Protein AF-A0A357HFL1-F1 (afdb_monomer_lite)

Foldseek 3Di:
DPDQEDEEADQDEQVVDPLVVVVVVCVVVPNDHHYYYHYDHPDDQDDDDPQVSCVVSLNDPNSVCVVVVVVVVPPDPDD

Sequence (79 aa):
KKFKVIVTIEEGVIKGGFGEGVISWLSEHGFNGGMKRLGLPDSYVEHGPRNVLLQNLGLDTEGLVNTVSKLMADKTVSI

Structure (mmCIF, N/CA/C/O backbone):
data_AF-A0A357HFL1-F1
#
_entry.id   AF-A0A357HFL1-F1
#
loop_
_atom_site.group_PDB
_atom_site.id
_atom_site.type_symbol
_atom_site.label_atom_id
_atom_site.label_alt_id
_atom_site.label_comp_id
_atom_site.label_asym_id
_atom_site.label_entity_id
_atom_site.label_seq_id
_atom_site.pdbx_PDB_ins_code
_atom_site.Cartn_x
_atom_site.Cartn_y
_atom_site.Cartn_z
_atom_site.occupancy
_atom_site.B_iso_or_equiv
_atom_site.auth_seq_id
_atom_site.auth_comp_id
_atom_site.auth_asym_id
_atom_site.auth_atom_id
_atom_site.pdbx_PDB_model_num
ATOM 1 N N . LYS A 1 1 ? -7.530 2.086 20.978 1.00 59.22 1 LYS A N 1
ATOM 2 C CA . LYS A 1 1 ? -6.995 1.780 19.624 1.00 59.22 1 LYS A CA 1
ATOM 3 C C . LYS A 1 1 ? -5.786 2.689 19.367 1.00 59.22 1 LYS A C 1
ATOM 5 O O . LYS A 1 1 ? -5.955 3.894 19.478 1.00 59.22 1 LYS A O 1
ATOM 10 N N . LYS A 1 2 ? -4.577 2.134 19.147 1.00 80.19 2 LYS A N 1
ATOM 11 C CA . LYS A 1 2 ? -3.293 2.886 19.110 1.00 80.19 2 LYS A CA 1
ATOM 12 C C . LYS A 1 2 ? -3.082 3.692 17.819 1.00 80.19 2 LYS A C 1
ATOM 14 O O . LYS A 1 2 ? -2.478 4.755 17.866 1.00 80.19 2 LYS A O 1
ATOM 19 N N . PHE A 1 3 ? -3.615 3.215 16.695 1.00 90.00 3 PHE A N 1
ATOM 20 C CA . PHE A 1 3 ? -3.469 3.847 15.383 1.00 90.00 3 PHE A CA 1
ATOM 21 C C . PHE A 1 3 ? -4.838 4.071 14.739 1.00 90.00 3 PHE A C 1
ATOM 23 O O . PHE A 1 3 ? -5.737 3.243 14.894 1.00 90.00 3 PHE A O 1
ATOM 30 N N . LYS A 1 4 ? -4.996 5.207 14.050 1.00 90.12 4 LYS A N 1
ATOM 31 C CA . LYS A 1 4 ? -6.237 5.591 13.352 1.00 90.12 4 LYS A CA 1
ATOM 32 C C . LYS A 1 4 ? -6.254 5.167 11.886 1.00 90.12 4 LYS A C 1
ATOM 34 O O . LYS A 1 4 ? -7.330 4.998 11.327 1.00 90.12 4 LYS A O 1
ATOM 39 N N . VAL A 1 5 ? -5.076 5.026 11.286 1.00 92.12 5 VAL A N 1
ATOM 40 C CA . VAL A 1 5 ? -4.889 4.668 9.881 1.00 92.12 5 VAL A CA 1
ATOM 41 C C . VAL A 1 5 ? -3.792 3.614 9.801 1.00 92.12 5 VAL A C 1
ATOM 43 O O . VAL A 1 5 ? -2.797 3.715 10.522 1.00 92.12 5 VAL A O 1
ATOM 46 N N . ILE A 1 6 ? -3.983 2.611 8.949 1.00 94.38 6 ILE A N 1
ATOM 47 C CA . ILE A 1 6 ? -2.984 1.594 8.617 1.00 94.38 6 ILE A CA 1
ATOM 48 C C . ILE A 1 6 ? -2.682 1.695 7.121 1.00 94.38 6 ILE A C 1
ATOM 50 O O . ILE A 1 6 ? -3.595 1.752 6.297 1.00 94.38 6 ILE A O 1
ATOM 54 N N . VAL A 1 7 ? -1.396 1.731 6.778 1.00 96.06 7 VAL A N 1
ATOM 55 C CA . VAL A 1 7 ? -0.917 1.769 5.393 1.00 96.06 7 VAL A CA 1
ATOM 56 C C . VAL A 1 7 ? -0.049 0.541 5.152 1.00 96.06 7 VAL A C 1
ATOM 58 O O . VAL A 1 7 ? 0.866 0.282 5.931 1.00 96.06 7 VAL A O 1
ATOM 61 N N . THR A 1 8 ? -0.328 -0.210 4.089 1.00 97.19 8 THR A N 1
ATOM 62 C CA . THR A 1 8 ? 0.520 -1.318 3.632 1.00 97.19 8 THR A CA 1
ATOM 63 C C . THR A 1 8 ? 1.230 -0.918 2.348 1.00 97.19 8 THR A C 1
ATOM 65 O O . THR A 1 8 ? 0.647 -0.237 1.503 1.00 97.19 8 THR A O 1
ATOM 68 N N . ILE A 1 9 ? 2.485 -1.337 2.212 1.00 97.12 9 ILE A N 1
ATOM 69 C CA . ILE A 1 9 ? 3.314 -1.086 1.034 1.00 97.12 9 ILE A CA 1
ATOM 70 C C . ILE A 1 9 ? 3.910 -2.423 0.611 1.00 97.12 9 ILE A C 1
ATOM 72 O O . ILE A 1 9 ? 4.509 -3.113 1.436 1.00 97.12 9 ILE A O 1
ATOM 76 N N . GLU A 1 10 ? 3.740 -2.787 -0.651 1.00 96.38 10 GLU A N 1
ATOM 77 C CA . GLU A 1 10 ? 4.294 -4.006 -1.231 1.00 96.38 10 GLU A CA 1
ATOM 78 C C . GLU A 1 10 ? 4.723 -3.768 -2.681 1.00 96.38 10 GLU A C 1
ATOM 80 O O . GLU A 1 10 ? 4.078 -3.030 -3.416 1.00 96.38 10 GLU A O 1
ATOM 85 N N . GLU A 1 11 ? 5.800 -4.418 -3.121 1.00 93.31 11 GLU A N 1
ATOM 86 C CA . GLU A 1 11 ? 6.204 -4.446 -4.536 1.00 93.31 11 GLU A CA 1
ATOM 87 C C . GLU A 1 11 ? 5.615 -5.685 -5.233 1.00 93.31 11 GLU A C 1
ATOM 89 O O . GLU A 1 11 ? 6.284 -6.417 -5.957 1.00 93.31 11 GLU A O 1
ATOM 94 N N . GLY A 1 12 ? 4.342 -5.949 -4.937 1.00 93.62 12 GLY A N 1
ATOM 95 C CA . GLY A 1 12 ? 3.526 -7.023 -5.493 1.00 93.62 12 GLY A CA 1
ATOM 96 C C . GLY A 1 12 ? 2.160 -6.486 -5.908 1.00 93.62 12 GLY A C 1
ATOM 97 O O . GLY A 1 12 ? 1.814 -5.344 -5.596 1.00 93.62 12 GLY A O 1
ATOM 98 N N . VAL A 1 13 ? 1.390 -7.291 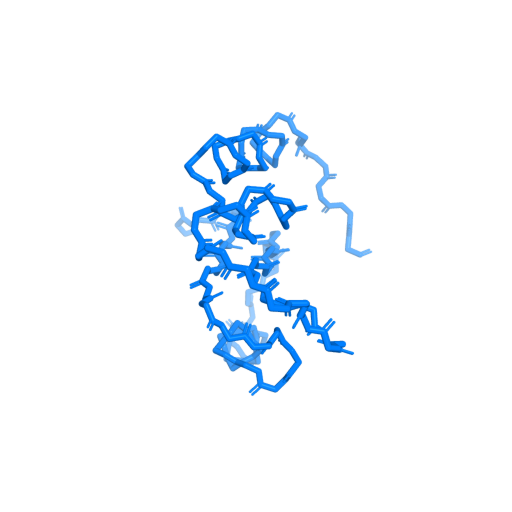-6.643 1.00 95.75 13 VAL A N 1
ATOM 99 C CA . VAL A 1 13 ? 0.033 -6.912 -7.059 1.00 95.75 13 VAL A CA 1
ATOM 100 C C . VAL A 1 13 ? -0.856 -6.793 -5.824 1.00 95.75 13 VAL A C 1
ATOM 102 O O . VAL A 1 13 ? -0.925 -7.707 -5.009 1.00 95.75 13 VAL A O 1
ATOM 105 N N . ILE A 1 14 ? -1.565 -5.671 -5.693 1.00 96.12 14 ILE A N 1
ATOM 106 C CA . ILE A 1 14 ? -2.382 -5.385 -4.501 1.00 96.12 14 ILE A CA 1
ATOM 107 C C . ILE A 1 14 ? -3.536 -6.375 -4.292 1.00 96.12 14 ILE A C 1
ATOM 109 O O . ILE A 1 14 ? -4.038 -6.505 -3.175 1.00 96.12 14 ILE A O 1
ATOM 113 N N . LYS A 1 15 ? -4.003 -7.018 -5.364 1.00 95.69 15 LYS A N 1
ATOM 114 C CA . LYS A 1 15 ? -5.117 -7.969 -5.360 1.00 95.69 15 LYS A CA 1
ATOM 115 C C . LYS A 1 15 ? -4.609 -9.353 -4.976 1.00 95.69 15 LYS A C 1
ATOM 117 O O . LYS A 1 15 ? -3.743 -9.898 -5.653 1.00 95.69 15 LYS A O 1
ATOM 122 N N . GLY A 1 16 ? -5.145 -9.905 -3.892 1.00 95.19 16 GLY A N 1
ATOM 123 C CA . GLY A 1 16 ? -4.634 -11.131 -3.275 1.00 95.19 16 GLY A CA 1
ATOM 124 C C . GLY A 1 16 ? -3.240 -10.974 -2.653 1.00 95.19 16 GLY A C 1
ATOM 125 O O . GLY A 1 16 ? -2.616 -11.974 -2.304 1.00 95.19 16 GLY A O 1
ATOM 126 N N . GLY A 1 17 ? -2.744 -9.738 -2.542 1.00 95.88 17 GLY A N 1
ATOM 127 C CA . GLY A 1 17 ? -1.420 -9.420 -2.017 1.00 95.88 17 GLY A CA 1
ATOM 128 C C . GLY A 1 17 ? -1.366 -9.365 -0.491 1.00 95.88 17 GLY A C 1
ATOM 129 O O . GLY A 1 17 ? -2.338 -9.640 0.223 1.00 95.88 17 GLY A O 1
ATOM 130 N N . PHE A 1 18 ? -0.216 -8.939 0.023 1.00 97.44 18 PHE A N 1
ATOM 131 C CA . PHE A 1 18 ? 0.033 -8.776 1.454 1.00 97.44 18 PHE A CA 1
ATOM 132 C C . PHE A 1 18 ? -0.995 -7.850 2.111 1.00 97.44 18 PHE A C 1
ATOM 134 O O . PHE A 1 18 ? -1.558 -8.179 3.159 1.00 97.44 18 PHE A O 1
ATOM 141 N N . GLY A 1 19 ? -1.275 -6.702 1.487 1.00 97.06 19 GLY A N 1
ATOM 142 C CA . GLY A 1 19 ? -2.194 -5.715 2.035 1.00 97.06 19 GLY A CA 1
ATOM 143 C C . GLY A 1 19 ? -3.609 -6.254 2.227 1.00 97.06 19 GLY A C 1
ATOM 144 O O . GLY A 1 19 ? -4.293 -5.851 3.163 1.00 97.06 19 GLY A O 1
ATOM 145 N N . GLU A 1 20 ? -4.051 -7.178 1.375 1.00 96.44 20 GLU A N 1
ATOM 146 C CA . GLU A 1 20 ? -5.372 -7.800 1.485 1.00 96.44 20 GLU A CA 1
ATOM 147 C C . GLU A 1 20 ? -5.457 -8.748 2.688 1.00 96.44 20 GLU A C 1
ATOM 149 O O . GLU A 1 20 ? -6.409 -8.663 3.464 1.00 96.44 20 GLU A O 1
ATOM 154 N N . GLY A 1 21 ? -4.418 -9.558 2.924 1.00 97.50 21 GLY A N 1
ATOM 155 C CA . GLY A 1 21 ? -4.326 -10.411 4.113 1.00 97.50 21 GLY A CA 1
ATOM 156 C C . GLY A 1 21 ? -4.317 -9.608 5.419 1.00 97.50 21 GLY A C 1
ATOM 157 O O . GLY A 1 21 ? -5.017 -9.956 6.371 1.00 97.50 21 GLY A O 1
ATOM 158 N N . VAL A 1 22 ? -3.592 -8.483 5.451 1.00 97.50 22 VAL A N 1
ATOM 159 C CA . VAL A 1 22 ? -3.593 -7.571 6.607 1.00 97.50 22 VAL A CA 1
ATOM 160 C C . VAL A 1 22 ? -4.990 -7.002 6.856 1.00 97.50 22 VAL A C 1
ATOM 162 O O . VAL A 1 22 ? -5.450 -6.997 7.996 1.00 97.50 22 VAL A O 1
ATOM 165 N N . ILE A 1 23 ? -5.682 -6.541 5.810 1.00 95.06 23 ILE A N 1
ATOM 166 C CA . ILE A 1 23 ? -7.042 -5.998 5.933 1.00 95.06 23 ILE A CA 1
ATOM 167 C C . ILE A 1 23 ? -8.026 -7.068 6.407 1.00 95.06 23 ILE A C 1
ATOM 169 O O . ILE A 1 23 ? -8.837 -6.774 7.284 1.00 95.06 23 ILE A O 1
ATOM 173 N N . SER A 1 24 ? -7.937 -8.293 5.880 1.00 96.12 24 SER A N 1
ATOM 174 C CA . SER A 1 24 ? -8.782 -9.411 6.314 1.00 96.12 24 SER A CA 1
ATOM 175 C C . SER A 1 24 ? -8.636 -9.643 7.814 1.00 96.12 24 SER A C 1
ATOM 177 O O . SER A 1 24 ? -9.618 -9.582 8.553 1.00 96.12 24 SER A O 1
ATOM 179 N N . TRP A 1 25 ? -7.394 -9.783 8.287 1.00 97.12 25 TRP A N 1
ATOM 180 C CA . TRP A 1 25 ? -7.115 -9.980 9.706 1.00 97.12 25 TRP A CA 1
ATOM 181 C C . TRP A 1 25 ? -7.617 -8.804 10.555 1.00 97.12 25 TRP A C 1
ATOM 183 O O . TRP A 1 25 ? -8.283 -8.998 11.568 1.00 97.12 25 TRP A O 1
ATOM 193 N N . LEU A 1 26 ? -7.360 -7.563 10.136 1.00 95.31 26 LEU A N 1
ATOM 194 C CA . LEU A 1 26 ? -7.830 -6.369 10.844 1.00 95.31 26 LEU A CA 1
ATOM 195 C C . LEU A 1 26 ? -9.360 -6.304 10.940 1.00 95.31 26 LEU A C 1
ATOM 197 O O . LEU A 1 26 ? -9.889 -5.930 11.991 1.00 95.31 26 LEU A O 1
ATOM 201 N N . SER A 1 27 ? -10.057 -6.661 9.861 1.00 92.94 27 SER A N 1
ATOM 202 C CA . SER A 1 27 ? -11.518 -6.683 9.795 1.00 92.94 27 SER A CA 1
ATOM 203 C C . SER A 1 27 ? -12.098 -7.717 10.761 1.00 92.94 27 SER A C 1
ATOM 205 O O . SER A 1 27 ? -12.956 -7.372 11.574 1.00 92.94 27 SER A O 1
ATOM 207 N N . GLU A 1 28 ? -11.548 -8.935 10.769 1.00 97.06 28 GLU A N 1
ATOM 208 C CA . GLU A 1 28 ? -11.919 -10.006 11.707 1.00 97.06 28 GLU A CA 1
ATOM 209 C C . GLU A 1 28 ? -11.700 -9.612 13.178 1.00 97.06 28 GLU A C 1
ATOM 211 O O . GLU A 1 28 ? -12.413 -10.079 14.064 1.00 97.06 28 GLU A O 1
ATOM 216 N N . HIS A 1 29 ? -10.757 -8.704 13.445 1.00 95.38 29 HIS A N 1
ATOM 217 C CA . HIS A 1 29 ? -10.410 -8.236 14.791 1.00 95.38 29 HIS A CA 1
ATOM 218 C C . HIS A 1 29 ? -11.017 -6.861 15.139 1.00 95.38 29 HIS A C 1
ATOM 220 O O . HIS A 1 29 ? -10.594 -6.201 16.094 1.00 95.38 29 HIS A O 1
ATOM 226 N N . GLY A 1 30 ? -12.025 -6.400 14.387 1.00 93.94 30 GLY A N 1
ATOM 227 C CA . GLY A 1 30 ? -12.814 -5.209 14.726 1.00 93.94 30 GLY A CA 1
ATOM 228 C C . GLY A 1 30 ? -12.069 -3.878 14.561 1.00 93.94 30 GLY A C 1
ATOM 229 O O . GLY A 1 30 ? -12.404 -2.871 15.210 1.00 93.94 30 GLY A O 1
ATOM 230 N N . PHE A 1 31 ? -11.037 -3.838 13.717 1.00 93.69 31 PHE A N 1
ATOM 231 C CA . PHE A 1 31 ? -10.446 -2.580 13.282 1.00 93.69 31 PHE A CA 1
ATOM 232 C C . PHE A 1 31 ? -11.424 -1.828 12.369 1.00 93.69 31 PHE A C 1
ATOM 234 O O . PHE A 1 31 ? -12.039 -2.399 11.479 1.00 93.69 31 PHE A O 1
ATOM 241 N N . ASN A 1 32 ? -11.566 -0.526 12.606 1.00 90.44 32 ASN A N 1
ATOM 242 C CA . ASN A 1 32 ? -12.482 0.358 11.876 1.00 90.44 32 ASN A CA 1
ATOM 243 C C . ASN A 1 32 ? -11.826 1.709 11.544 1.00 90.44 32 ASN A C 1
ATOM 245 O O . ASN A 1 32 ? -12.513 2.714 11.387 1.00 90.44 32 ASN A O 1
ATOM 249 N N . GLY A 1 33 ? -10.492 1.752 11.557 1.00 90.81 33 GLY A N 1
ATOM 250 C CA . GLY A 1 33 ? -9.745 2.930 11.139 1.00 90.81 33 GLY A CA 1
ATOM 251 C C . GLY A 1 33 ? -9.585 2.981 9.621 1.00 90.81 33 GLY A C 1
ATOM 252 O O . GLY A 1 33 ? -9.966 2.055 8.908 1.00 90.81 33 GLY A O 1
ATOM 253 N N . GLY A 1 34 ? -8.977 4.060 9.133 1.00 91.12 34 GLY A N 1
ATOM 254 C CA . GLY A 1 34 ? -8.650 4.198 7.718 1.00 91.12 34 GLY A CA 1
ATOM 255 C C . GLY A 1 34 ? -7.632 3.147 7.273 1.00 91.12 34 GLY A C 1
ATOM 256 O O . GLY A 1 34 ? -6.744 2.755 8.034 1.00 91.12 34 GLY A O 1
ATOM 257 N N . MET A 1 35 ? -7.744 2.703 6.026 1.00 92.31 35 MET A N 1
ATOM 258 C CA . MET A 1 35 ? -6.833 1.726 5.435 1.00 92.31 35 MET A CA 1
ATOM 259 C C . MET A 1 35 ? -6.408 2.197 4.047 1.00 92.31 35 MET A C 1
ATOM 261 O O . MET A 1 35 ? -7.238 2.638 3.254 1.00 92.31 35 MET A O 1
ATOM 265 N N . LYS A 1 36 ? -5.116 2.084 3.735 1.00 95.25 36 LYS A N 1
ATOM 266 C CA . LYS A 1 36 ? -4.584 2.318 2.388 1.00 95.25 36 LYS A CA 1
ATOM 267 C C . LYS A 1 36 ? -3.619 1.200 2.016 1.00 95.25 36 LYS A C 1
ATOM 269 O O . LYS A 1 36 ? -2.688 0.917 2.761 1.00 95.25 36 LYS A O 1
ATOM 274 N N . ARG A 1 37 ? -3.817 0.609 0.839 1.00 96.38 37 ARG A N 1
ATOM 275 C CA . ARG A 1 37 ? -2.866 -0.325 0.226 1.00 96.38 37 ARG A CA 1
ATOM 276 C C . ARG A 1 37 ? -2.117 0.382 -0.892 1.00 96.38 37 ARG A C 1
ATOM 278 O O . ARG A 1 37 ? -2.746 1.083 -1.688 1.00 96.38 37 ARG A O 1
ATOM 285 N N . LEU A 1 38 ? -0.802 0.209 -0.926 1.00 97.19 38 LEU A N 1
ATOM 286 C CA . LEU A 1 38 ? 0.099 0.726 -1.948 1.00 97.19 38 LEU A CA 1
ATOM 287 C C . LEU A 1 38 ? 0.895 -0.450 -2.510 1.00 97.19 38 LEU A C 1
ATOM 289 O O . LEU A 1 38 ? 1.546 -1.171 -1.760 1.00 97.19 38 LEU A O 1
ATOM 293 N N . GLY A 1 39 ? 0.809 -0.650 -3.817 1.00 96.12 39 GLY A N 1
ATOM 294 C CA . GLY A 1 39 ? 1.516 -1.711 -4.517 1.00 96.12 39 GLY A CA 1
ATOM 295 C C . GLY A 1 39 ? 1.187 -1.708 -5.999 1.00 96.12 39 GLY A C 1
ATOM 296 O O . GLY A 1 39 ? 0.585 -0.757 -6.504 1.00 96.12 39 GLY A O 1
ATOM 297 N N . LEU A 1 40 ? 1.596 -2.761 -6.698 1.00 95.81 40 LEU A N 1
ATOM 298 C CA . LEU A 1 40 ? 1.449 -2.857 -8.144 1.00 95.81 40 LEU A CA 1
ATOM 299 C C . LEU A 1 40 ? -0.025 -3.043 -8.543 1.00 95.81 40 LEU A C 1
ATOM 301 O O . LEU A 1 40 ? -0.790 -3.702 -7.825 1.00 95.81 40 LEU A O 1
ATOM 305 N N . PRO A 1 41 ? -0.442 -2.476 -9.686 1.00 94.12 41 PRO A N 1
ATOM 306 C CA . PRO A 1 41 ? -1.788 -2.678 -10.201 1.00 94.12 41 PRO A CA 1
ATOM 307 C C . PRO A 1 41 ? -2.000 -4.133 -10.641 1.00 94.12 41 PRO A C 1
ATOM 309 O O . PRO A 1 41 ? -1.052 -4.839 -10.979 1.00 94.12 41 PRO A O 1
ATOM 312 N N . ASP A 1 42 ? -3.262 -4.565 -10.687 1.00 94.44 42 ASP A N 1
ATOM 313 C CA . ASP A 1 42 ? -3.674 -5.834 -11.315 1.00 94.44 42 ASP A CA 1
ATOM 314 C C . ASP A 1 42 ? -3.690 -5.680 -12.846 1.00 94.44 42 ASP A C 1
ATOM 316 O O . ASP A 1 42 ? -4.719 -5.778 -13.512 1.00 94.44 42 ASP A O 1
ATOM 320 N N . SER A 1 43 ? -2.540 -5.302 -13.395 1.00 91.75 43 SER A N 1
ATOM 321 C CA . SER A 1 43 ? -2.316 -5.074 -14.815 1.00 91.75 43 SER A CA 1
ATOM 322 C C . SER A 1 43 ? -0.847 -5.280 -15.141 1.00 91.75 43 SER A C 1
ATOM 324 O O . SER A 1 43 ? 0.022 -5.222 -14.270 1.00 91.75 43 SER A O 1
ATOM 326 N N . TYR A 1 44 ? -0.555 -5.485 -16.421 1.00 88.50 44 TYR A N 1
ATOM 327 C CA . TYR A 1 44 ? 0.825 -5.569 -16.867 1.00 88.50 44 TYR A CA 1
ATOM 328 C C . TYR A 1 44 ? 1.560 -4.248 -16.597 1.00 88.50 44 TYR A C 1
ATOM 330 O O . TYR A 1 44 ? 1.037 -3.172 -16.893 1.00 88.50 44 TYR A O 1
ATOM 338 N N . VAL A 1 45 ? 2.763 -4.341 -16.032 1.00 85.44 45 VAL A N 1
ATOM 339 C CA . VAL A 1 45 ? 3.683 -3.211 -15.869 1.00 85.44 45 VAL A CA 1
ATOM 340 C C . VAL A 1 45 ? 4.704 -3.300 -16.995 1.00 85.44 45 VAL A C 1
ATOM 342 O O . VAL A 1 45 ? 5.290 -4.358 -17.212 1.00 85.44 45 VAL A O 1
ATOM 345 N N . GLU A 1 46 ? 4.887 -2.206 -17.732 1.00 87.31 46 GLU A N 1
ATOM 346 C CA . GLU A 1 46 ? 5.813 -2.162 -18.864 1.00 87.31 46 GLU A CA 1
ATOM 347 C C . GLU A 1 46 ? 7.256 -2.489 -18.454 1.00 87.31 46 GLU A C 1
ATOM 349 O O . GLU A 1 46 ? 7.670 -2.315 -17.306 1.00 87.31 46 GLU A O 1
ATOM 354 N N . HIS A 1 47 ? 8.050 -2.943 -19.423 1.00 92.06 47 HIS A N 1
ATOM 355 C CA . HIS A 1 47 ? 9.477 -3.134 -19.213 1.00 92.06 47 HIS A CA 1
ATOM 356 C C . HIS A 1 47 ? 10.183 -1.786 -19.069 1.00 92.06 47 HIS A C 1
ATOM 358 O O . HIS A 1 47 ? 10.054 -0.903 -19.913 1.00 92.06 47 HIS A O 1
ATOM 364 N N . GLY A 1 48 ? 11.000 -1.653 -18.032 1.00 92.69 48 GLY A N 1
ATOM 365 C CA . GLY A 1 48 ? 11.799 -0.458 -17.820 1.00 92.69 48 GLY A CA 1
ATOM 366 C C . GLY A 1 48 ? 12.649 -0.551 -16.559 1.00 92.69 48 GLY A C 1
ATOM 367 O O . GLY A 1 48 ? 12.561 -1.530 -15.811 1.00 92.69 48 GLY A O 1
ATOM 368 N N . PRO A 1 49 ? 13.492 0.460 -16.305 1.00 96.75 49 PRO A N 1
ATOM 369 C CA . PRO A 1 49 ? 14.235 0.556 -15.05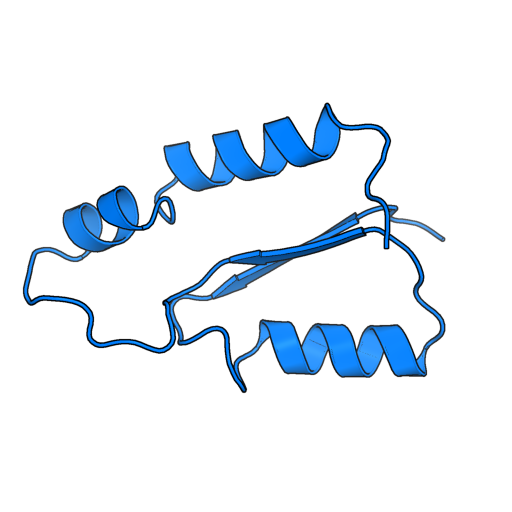9 1.00 96.75 49 PRO A CA 1
ATOM 370 C C . PRO A 1 49 ? 13.280 0.596 -13.862 1.00 96.75 49 PRO A C 1
ATOM 372 O O . PRO A 1 49 ? 12.345 1.398 -13.835 1.00 96.75 49 PRO A O 1
ATOM 375 N N . ARG A 1 50 ? 13.537 -0.235 -12.845 1.00 94.19 50 ARG A N 1
ATOM 376 C CA . ARG A 1 50 ? 12.692 -0.356 -11.643 1.00 94.19 50 ARG A CA 1
ATOM 377 C C . ARG A 1 50 ? 12.331 0.997 -11.025 1.00 94.19 50 ARG A C 1
ATOM 379 O O . ARG A 1 50 ? 11.180 1.224 -10.687 1.00 94.19 50 ARG A O 1
ATOM 386 N N . ASN A 1 51 ? 13.299 1.901 -10.886 1.00 95.69 51 ASN A N 1
ATOM 387 C CA . ASN A 1 51 ? 13.078 3.223 -10.294 1.00 95.69 51 ASN A CA 1
ATOM 388 C C . ASN A 1 51 ? 12.079 4.073 -11.095 1.00 95.69 51 ASN A C 1
ATOM 390 O O . ASN A 1 51 ? 11.245 4.737 -10.493 1.00 95.69 51 ASN A O 1
ATOM 394 N N . VAL A 1 52 ? 12.137 4.015 -12.429 1.00 95.81 52 VAL A N 1
ATOM 395 C CA . VAL A 1 52 ? 11.203 4.730 -13.310 1.00 95.81 52 VAL A CA 1
ATOM 396 C C . VAL A 1 52 ? 9.806 4.130 -13.191 1.00 95.81 52 VAL A C 1
ATOM 398 O O . VAL A 1 52 ? 8.832 4.862 -13.060 1.00 95.81 52 VAL A O 1
ATOM 401 N N . LEU A 1 53 ? 9.702 2.799 -13.166 1.00 9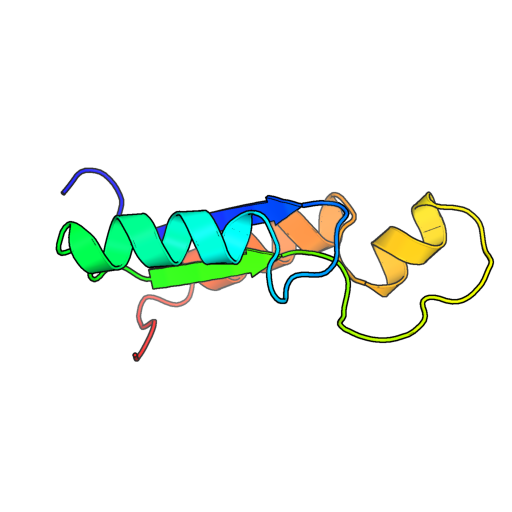4.62 53 LEU A N 1
ATOM 402 C CA . LEU A 1 53 ? 8.418 2.115 -12.998 1.00 94.62 53 LEU A CA 1
ATOM 403 C C . LEU A 1 53 ? 7.768 2.456 -11.651 1.00 94.62 53 LEU A C 1
ATOM 405 O O . LEU A 1 53 ? 6.588 2.791 -11.606 1.00 94.62 53 LEU A O 1
ATOM 409 N N . LEU A 1 54 ? 8.536 2.431 -10.559 1.00 95.50 54 LEU A N 1
ATOM 410 C CA . LEU A 1 54 ? 8.031 2.795 -9.234 1.00 95.50 54 LEU A CA 1
ATOM 411 C C . LEU A 1 54 ? 7.629 4.271 -9.163 1.00 95.50 54 LEU A C 1
ATOM 413 O O . LEU A 1 54 ? 6.574 4.570 -8.612 1.00 95.50 54 LEU A O 1
ATOM 417 N N . GLN A 1 55 ? 8.407 5.176 -9.758 1.00 96.00 55 GLN A N 1
ATOM 418 C CA . GLN A 1 55 ? 8.057 6.595 -9.840 1.00 96.00 55 GLN A CA 1
ATOM 419 C C . GLN A 1 55 ? 6.749 6.812 -10.614 1.00 96.00 55 GLN A C 1
ATOM 421 O O . GLN A 1 55 ? 5.858 7.510 -10.134 1.00 96.00 55 GLN A O 1
ATOM 426 N N . ASN A 1 56 ? 6.583 6.151 -11.763 1.00 94.06 56 ASN A N 1
ATOM 427 C CA . ASN A 1 56 ? 5.362 6.227 -12.572 1.00 94.06 56 ASN A CA 1
ATOM 428 C C . ASN A 1 56 ? 4.124 5.717 -11.819 1.00 94.06 56 ASN A C 1
ATOM 430 O O . ASN A 1 56 ? 3.017 6.203 -12.040 1.00 94.06 56 ASN A O 1
ATOM 434 N N . LEU A 1 57 ? 4.311 4.747 -10.922 1.00 93.94 57 LEU A N 1
ATOM 435 C CA . LEU A 1 57 ? 3.256 4.205 -10.067 1.00 93.94 57 LEU A CA 1
ATOM 436 C C . LEU A 1 57 ? 3.075 4.988 -8.753 1.00 93.94 57 LEU A C 1
ATOM 438 O O . LEU A 1 57 ? 2.190 4.655 -7.965 1.00 93.94 57 LEU A O 1
ATOM 442 N N . GLY A 1 58 ? 3.896 6.011 -8.489 1.00 95.69 58 GLY A N 1
ATOM 443 C CA . GLY A 1 58 ? 3.902 6.746 -7.219 1.00 95.69 58 GLY A CA 1
ATOM 444 C C . GLY A 1 58 ? 4.330 5.896 -6.014 1.00 95.69 58 GLY A C 1
ATOM 445 O O . GLY A 1 58 ? 3.946 6.189 -4.881 1.00 95.69 58 GLY A O 1
ATOM 446 N N . LEU A 1 59 ? 5.084 4.824 -6.260 1.00 96.44 59 LEU A N 1
ATOM 447 C CA . LEU A 1 59 ? 5.639 3.901 -5.266 1.00 96.44 59 LEU A CA 1
ATOM 448 C C . LEU A 1 59 ? 7.106 4.207 -4.931 1.00 96.44 59 LEU A C 1
ATOM 450 O O . LEU A 1 59 ? 7.749 3.453 -4.202 1.00 96.44 59 LEU A O 1
ATOM 454 N N . ASP A 1 60 ? 7.650 5.298 -5.464 1.00 97.12 60 ASP A N 1
ATOM 455 C CA . ASP A 1 60 ? 8.922 5.853 -5.031 1.00 97.12 60 ASP A CA 1
ATOM 456 C C . ASP A 1 60 ? 8.767 6.661 -3.730 1.00 97.12 60 ASP A C 1
ATOM 458 O O . ASP A 1 60 ? 7.665 6.912 -3.238 1.00 97.12 60 ASP A O 1
ATOM 462 N N . THR A 1 61 ? 9.888 7.067 -3.137 1.00 96.62 61 THR A N 1
ATOM 463 C CA . THR A 1 61 ? 9.889 7.779 -1.851 1.00 96.62 61 THR A CA 1
ATOM 464 C C . THR A 1 61 ? 8.999 9.021 -1.873 1.00 96.62 61 THR A C 1
ATOM 466 O O . THR A 1 61 ? 8.248 9.252 -0.926 1.00 96.62 61 THR A O 1
ATOM 469 N N . GLU A 1 62 ? 9.059 9.811 -2.947 1.00 97.75 62 GLU A N 1
ATOM 470 C CA . GLU A 1 62 ? 8.264 11.030 -3.077 1.00 97.75 62 GLU A CA 1
ATOM 471 C C . GLU A 1 62 ? 6.764 10.716 -3.175 1.00 97.75 62 GLU A C 1
ATOM 473 O O . GLU A 1 62 ? 5.962 11.285 -2.427 1.00 97.75 62 GLU A O 1
ATOM 478 N N . GLY A 1 63 ? 6.371 9.764 -4.028 1.00 97.06 63 GLY A N 1
ATOM 479 C CA . GLY A 1 63 ? 4.984 9.329 -4.170 1.00 97.06 63 GLY A CA 1
ATOM 480 C C . GLY A 1 63 ? 4.398 8.761 -2.875 1.00 97.06 63 GLY A C 1
ATOM 481 O O . GLY A 1 63 ? 3.272 9.110 -2.490 1.00 97.06 63 GLY A O 1
ATOM 482 N N . LEU A 1 64 ? 5.180 7.964 -2.140 1.00 96.69 64 LEU A N 1
ATOM 483 C CA . LEU A 1 64 ? 4.785 7.406 -0.846 1.00 96.69 64 LEU A CA 1
ATOM 484 C C . LEU A 1 64 ? 4.594 8.503 0.211 1.00 96.69 64 LEU A C 1
ATOM 486 O O . LEU A 1 64 ? 3.554 8.536 0.875 1.00 96.69 64 LEU A O 1
ATOM 490 N N . VAL A 1 65 ? 5.548 9.432 0.342 1.00 96.62 65 VAL A N 1
ATOM 491 C CA . VAL A 1 65 ? 5.453 10.564 1.283 1.00 96.62 65 VAL A CA 1
ATOM 492 C C . VAL A 1 65 ? 4.243 11.435 0.964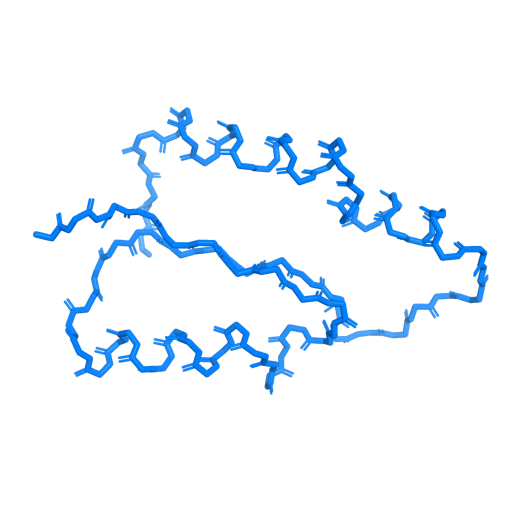 1.00 96.62 65 VAL A C 1
ATOM 494 O O . VAL A 1 65 ? 3.481 11.778 1.871 1.00 96.62 65 VAL A O 1
ATOM 497 N N . ASN A 1 66 ? 4.015 11.745 -0.312 1.00 95.88 66 ASN A N 1
ATOM 498 C CA . ASN A 1 66 ? 2.865 12.530 -0.751 1.00 95.88 66 ASN A CA 1
ATOM 499 C C . ASN A 1 66 ? 1.545 11.828 -0.420 1.00 95.88 66 ASN A C 1
ATOM 501 O O . ASN A 1 66 ? 0.603 12.460 0.063 1.00 95.88 66 ASN A O 1
ATOM 505 N N . THR A 1 67 ? 1.475 10.515 -0.639 1.00 94.19 67 THR A N 1
ATOM 506 C CA . THR A 1 67 ? 0.279 9.721 -0.344 1.00 94.19 67 THR A CA 1
ATOM 507 C C . THR A 1 67 ? -0.023 9.694 1.150 1.00 94.19 67 THR A C 1
ATOM 509 O O . THR A 1 67 ? -1.153 9.970 1.555 1.00 94.19 67 THR A O 1
ATOM 512 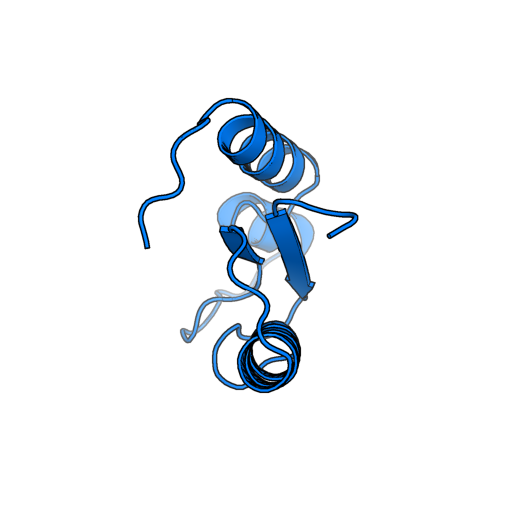N N . VAL A 1 68 ? 0.980 9.414 1.985 1.00 93.06 68 VAL A N 1
ATOM 513 C CA . VAL A 1 68 ? 0.811 9.379 3.444 1.00 93.06 68 VAL A CA 1
ATOM 514 C C . VAL A 1 68 ? 0.479 10.767 3.993 1.00 93.06 68 VAL A C 1
ATOM 516 O O . VAL A 1 68 ? -0.421 10.891 4.820 1.00 93.06 68 VAL A O 1
ATOM 519 N N . SER A 1 69 ? 1.125 11.822 3.494 1.00 93.62 69 SER A N 1
ATOM 520 C CA . SER A 1 69 ? 0.856 13.198 3.929 1.00 93.62 69 SER A CA 1
ATOM 521 C C . SER A 1 69 ? -0.585 13.623 3.635 1.00 93.62 69 SER A C 1
ATOM 523 O O . SER A 1 69 ? -1.234 14.210 4.499 1.00 93.62 69 SER A O 1
ATOM 525 N N . LYS A 1 70 ? -1.125 13.264 2.460 1.00 91.25 70 LYS A N 1
ATOM 526 C CA . LYS A 1 70 ? -2.537 13.508 2.116 1.00 91.25 70 LYS A CA 1
ATOM 527 C C . LYS A 1 70 ? -3.486 12.777 3.066 1.00 91.25 70 LYS A C 1
ATOM 529 O O . LYS A 1 70 ? -4.391 13.398 3.609 1.00 91.25 70 LYS A O 1
ATOM 534 N N . LEU A 1 71 ? -3.220 11.500 3.356 1.00 89.19 71 LEU A N 1
ATOM 535 C CA . LEU A 1 71 ? -4.016 10.717 4.313 1.00 89.19 71 LEU A CA 1
ATOM 536 C C . LEU A 1 71 ? -3.994 11.294 5.735 1.00 89.19 71 LEU A C 1
ATOM 538 O O . LEU A 1 71 ? -4.952 11.120 6.482 1.00 89.19 71 LEU A O 1
ATOM 542 N N . MET A 1 72 ? -2.901 11.948 6.133 1.00 85.81 72 MET A N 1
ATOM 543 C CA . MET A 1 72 ? -2.800 12.614 7.434 1.00 85.81 72 MET A CA 1
ATOM 544 C C . MET A 1 72 ? -3.526 13.966 7.467 1.00 85.81 72 MET A C 1
ATOM 546 O O . MET A 1 72 ? -4.019 14.359 8.526 1.00 85.81 72 MET A O 1
ATOM 550 N N . ALA A 1 73 ? -3.568 14.679 6.339 1.00 83.06 73 ALA A N 1
ATOM 551 C CA . ALA A 1 73 ? -4.246 15.966 6.206 1.00 83.06 73 ALA A CA 1
ATOM 552 C C . ALA A 1 73 ? -5.774 15.809 6.108 1.00 83.06 73 ALA A C 1
ATOM 554 O O . ALA A 1 73 ? -6.513 16.583 6.723 1.00 83.06 73 ALA A O 1
ATOM 555 N N . ASP A 1 74 ? -6.245 14.773 5.411 1.00 67.69 74 ASP A N 1
ATOM 556 C CA . ASP A 1 74 ? -7.662 14.446 5.293 1.00 67.69 74 ASP A CA 1
ATOM 557 C C . ASP A 1 74 ? -8.165 13.787 6.587 1.00 67.69 74 ASP A C 1
ATOM 559 O O . ASP A 1 74 ? -8.115 12.574 6.782 1.00 67.69 74 ASP A O 1
ATOM 563 N N . LYS A 1 75 ? -8.711 14.599 7.500 1.00 55.00 75 LYS A N 1
ATOM 564 C CA . LYS A 1 75 ? -9.361 14.135 8.746 1.00 55.00 75 LYS A CA 1
ATOM 565 C C . LYS A 1 75 ? -10.648 13.315 8.530 1.00 55.00 75 LYS A C 1
ATOM 567 O O . LYS A 1 75 ? -11.295 12.956 9.514 1.00 55.00 75 LYS A O 1
ATOM 572 N N . THR A 1 76 ? -10.997 12.985 7.290 1.00 46.97 76 THR A N 1
ATOM 573 C CA . THR A 1 76 ? -12.250 12.323 6.919 1.00 46.97 76 THR A CA 1
ATOM 574 C C . THR A 1 76 ? -11.963 11.208 5.916 1.00 46.97 76 THR A C 1
ATOM 576 O O . THR A 1 76 ? -12.135 11.380 4.715 1.00 46.97 76 THR A O 1
ATOM 579 N N . VAL A 1 77 ? -11.514 10.044 6.392 1.00 48.97 77 VAL A N 1
ATOM 580 C CA . VAL A 1 77 ? -11.600 8.822 5.579 1.00 48.97 77 VAL A CA 1
ATOM 581 C C . VAL A 1 77 ? -13.003 8.265 5.786 1.00 48.97 77 VAL A C 1
ATOM 583 O O . VAL A 1 77 ? -13.273 7.602 6.788 1.00 48.97 77 VAL A O 1
ATOM 586 N N . SER A 1 78 ? -13.907 8.628 4.877 1.00 37.00 78 SER A N 1
ATOM 587 C CA . SER A 1 78 ? -15.229 8.014 4.756 1.00 37.00 78 SER A 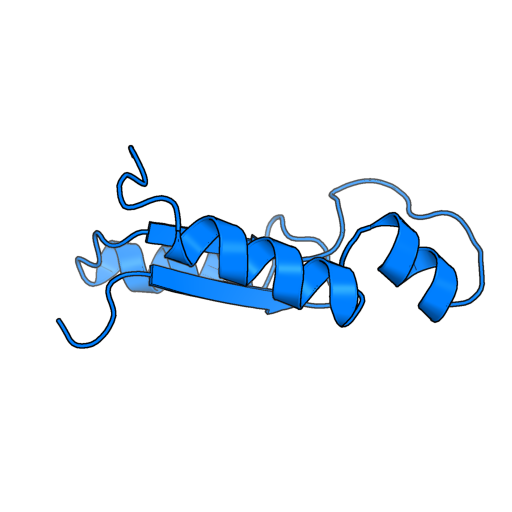CA 1
ATOM 588 C C . SER A 1 78 ? -15.078 6.599 4.198 1.00 37.00 78 SER A C 1
ATOM 590 O O . SER A 1 78 ? -14.307 6.385 3.261 1.00 37.00 78 SER A O 1
ATOM 592 N N . ILE A 1 79 ? -15.780 5.671 4.847 1.00 38.25 79 ILE A N 1
ATOM 593 C CA . ILE A 1 79 ? -15.819 4.222 4.599 1.00 38.25 79 ILE A CA 1
ATOM 594 C C . ILE A 1 79 ? -16.580 3.931 3.305 1.00 38.25 79 ILE A C 1
ATOM 596 O O . ILE A 1 79 ? -17.628 4.588 3.104 1.00 38.25 79 ILE A O 1
#

Radius of gyration: 13.84 Å; chains: 1; bounding box: 30×27×39 Å

pLDDT: mean 90.17, std 13.19, range [37.0, 97.75]

Secondary structure (DSSP, 8-state):
---SEEEEEEEEESTTSHHHHHHHHHHHTT--SEEEEEEE-SSPPPSS-HHHHHHHTT-SHHHHHHHHHHHHH-S----